Protein AF-G9ZZE3-F1 (afdb_monomer_lite)

pLDDT: mean 85.9, std 17.85, range [47.69, 98.69]

Structure (mmCIF, N/CA/C/O backbone):
data_AF-G9ZZE3-F1
#
_entry.id   AF-G9ZZE3-F1
#
loop_
_atom_site.group_PDB
_atom_site.id
_atom_site.type_symbol
_atom_site.label_atom_id
_atom_site.label_alt_id
_atom_site.label_comp_id
_atom_site.label_asym_id
_atom_site.label_entity_id
_atom_site.label_seq_id
_atom_site.pdbx_PDB_ins_code
_atom_site.Cartn_x
_atom_site.Cartn_y
_atom_site.Cartn_z
_atom_site.occupancy
_atom_site.B_iso_or_equiv
_atom_site.auth_seq_id
_atom_site.auth_comp_id
_atom_site.auth_asym_id
_atom_site.auth_atom_id
_atom_site.pdbx_PDB_model_num
ATOM 1 N N . MET A 1 1 ? 43.208 -7.640 62.227 1.00 47.69 1 MET A N 1
ATOM 2 C CA . MET A 1 1 ? 42.960 -7.481 60.779 1.00 47.69 1 MET A CA 1
ATOM 3 C C . MET A 1 1 ? 42.100 -8.648 60.318 1.00 47.69 1 MET A C 1
ATOM 5 O O . MET A 1 1 ? 42.637 -9.646 59.882 1.00 47.69 1 MET A O 1
ATOM 9 N N . LEU A 1 2 ? 40.790 -8.572 60.552 1.00 51.00 2 LEU A N 1
ATOM 10 C CA . LEU A 1 2 ? 39.774 -9.549 60.142 1.00 51.00 2 LEU A CA 1
ATOM 11 C C . LEU A 1 2 ? 38.431 -8.879 60.438 1.00 51.00 2 LEU A C 1
ATOM 13 O O . LEU A 1 2 ? 38.082 -8.752 61.604 1.00 51.00 2 LEU A O 1
ATOM 17 N N . LEU A 1 3 ? 37.732 -8.398 59.411 1.00 49.09 3 LEU A N 1
ATOM 18 C CA . LEU A 1 3 ? 36.295 -8.121 59.465 1.00 49.09 3 LEU A CA 1
ATOM 19 C C . LEU A 1 3 ? 35.734 -8.211 58.041 1.00 49.09 3 LEU A C 1
ATOM 21 O O . LEU A 1 3 ? 36.027 -7.412 57.157 1.00 49.09 3 LEU A O 1
ATOM 25 N N . SER A 1 4 ? 34.977 -9.284 57.869 1.00 50.91 4 SER A N 1
ATOM 26 C CA . SER A 1 4 ? 34.200 -9.756 56.734 1.00 50.91 4 SER A CA 1
ATOM 27 C C . SER A 1 4 ? 33.339 -8.698 56.049 1.00 50.91 4 SER A C 1
ATOM 29 O O . SER A 1 4 ? 32.619 -7.992 56.747 1.00 50.91 4 SER A O 1
ATOM 31 N N . ARG A 1 5 ? 33.255 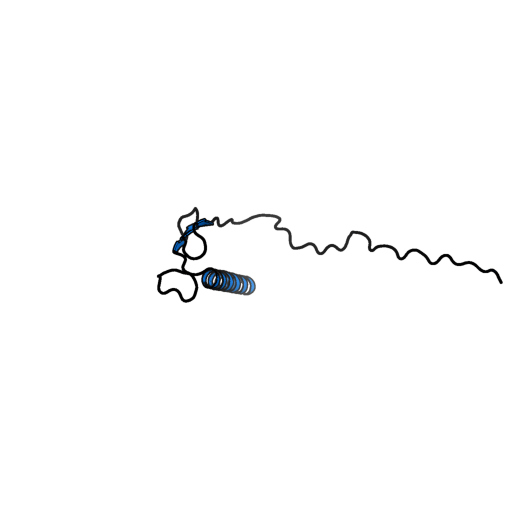-8.737 54.707 1.00 55.59 5 ARG A N 1
ATOM 32 C CA . ARG A 1 5 ? 31.988 -8.618 53.946 1.00 55.59 5 ARG A CA 1
ATOM 33 C C . ARG A 1 5 ? 32.107 -9.368 52.604 1.00 55.59 5 ARG A C 1
ATOM 35 O O . ARG A 1 5 ? 32.952 -8.985 51.799 1.00 55.59 5 ARG A O 1
ATOM 42 N N . PRO A 1 6 ? 31.278 -10.386 52.310 1.00 48.72 6 PRO A N 1
ATOM 43 C CA . PRO A 1 6 ? 31.067 -10.807 50.931 1.00 48.72 6 PRO A CA 1
ATOM 44 C C . PRO A 1 6 ? 30.297 -9.694 50.210 1.00 48.72 6 PRO A C 1
ATOM 46 O O . PRO A 1 6 ? 29.237 -9.260 50.667 1.00 48.72 6 PRO A O 1
ATOM 49 N N . GLN A 1 7 ? 30.852 -9.186 49.110 1.00 52.00 7 GLN A N 1
ATOM 50 C CA . GLN A 1 7 ? 30.145 -8.255 48.240 1.00 52.00 7 GLN A CA 1
ATOM 51 C C . GLN A 1 7 ? 28.982 -9.025 47.606 1.00 52.00 7 GLN A C 1
ATOM 53 O O . GLN A 1 7 ? 29.184 -9.991 46.872 1.00 52.00 7 GLN A O 1
ATOM 58 N N . ALA A 1 8 ? 27.766 -8.646 47.997 1.00 49.16 8 ALA A N 1
ATOM 59 C CA . ALA A 1 8 ? 26.528 -9.217 47.506 1.00 49.16 8 ALA A CA 1
ATOM 60 C C . ALA A 1 8 ? 26.524 -9.208 45.973 1.00 49.16 8 ALA A C 1
ATOM 62 O O . ALA A 1 8 ? 26.789 -8.179 45.350 1.00 49.16 8 ALA A O 1
ATOM 63 N N . ALA A 1 9 ? 26.219 -10.365 45.387 1.00 54.22 9 ALA A N 1
ATOM 64 C CA . ALA A 1 9 ? 25.922 -10.491 43.973 1.00 54.22 9 ALA A CA 1
ATOM 65 C C . ALA A 1 9 ? 24.882 -9.429 43.597 1.00 54.22 9 ALA A C 1
ATOM 67 O O . ALA A 1 9 ? 23.779 -9.420 44.147 1.00 54.22 9 ALA A O 1
ATOM 68 N N . ALA A 1 10 ? 25.250 -8.529 42.685 1.00 57.56 10 ALA A N 1
ATOM 69 C CA . ALA A 1 10 ? 24.314 -7.609 42.065 1.00 57.56 10 ALA A CA 1
ATOM 70 C C . ALA A 1 10 ? 23.167 -8.442 41.483 1.00 57.56 10 ALA A C 1
ATOM 72 O O . ALA A 1 10 ? 23.358 -9.270 40.587 1.00 57.56 10 ALA A O 1
ATOM 73 N N . SER A 1 11 ? 21.986 -8.293 42.074 1.00 59.00 11 SER A N 1
ATOM 74 C CA . SER A 1 11 ? 20.778 -8.992 41.676 1.00 59.00 11 SER A CA 1
ATOM 75 C C . SER A 1 11 ? 20.494 -8.676 40.211 1.00 59.00 11 SER A C 1
ATOM 77 O O . SER A 1 11 ? 20.263 -7.526 39.841 1.00 59.00 11 SER A O 1
ATOM 79 N N . ARG A 1 12 ? 20.524 -9.715 39.364 1.00 62.31 12 ARG A N 1
ATOM 80 C CA . ARG A 1 12 ? 20.029 -9.645 37.982 1.00 62.31 12 ARG A CA 1
ATOM 81 C C . ARG A 1 12 ? 18.659 -8.957 38.002 1.00 62.31 12 ARG A C 1
ATOM 83 O O . ARG A 1 12 ? 17.840 -9.326 38.852 1.00 62.31 12 ARG A O 1
ATOM 90 N N . PRO A 1 13 ? 18.379 -8.008 37.094 1.00 57.09 13 PRO A N 1
ATOM 91 C CA . PRO A 1 13 ? 17.044 -7.441 36.997 1.00 57.09 13 PRO A CA 1
ATOM 92 C C . PRO A 1 13 ? 16.034 -8.582 36.830 1.00 57.09 13 PRO A C 1
ATOM 94 O O . PRO A 1 13 ? 16.231 -9.502 36.029 1.00 57.09 13 PRO A O 1
ATOM 97 N N . ARG A 1 14 ? 14.990 -8.567 37.670 1.00 65.38 14 ARG A N 1
ATOM 98 C CA . ARG A 1 14 ? 13.910 -9.553 37.621 1.00 65.38 14 ARG A CA 1
ATOM 99 C C . ARG A 1 14 ? 13.265 -9.468 36.241 1.00 65.38 14 ARG A C 1
ATOM 101 O O . ARG A 1 14 ? 12.845 -8.397 35.819 1.00 65.38 14 ARG A O 1
ATOM 108 N N . ARG A 1 15 ? 13.209 -10.610 35.558 1.00 59.94 15 ARG A N 1
ATOM 109 C CA . ARG A 1 15 ? 12.439 -10.838 34.332 1.00 59.94 15 ARG A CA 1
ATOM 110 C C . ARG A 1 15 ? 11.012 -10.321 34.580 1.00 59.94 15 ARG A C 1
ATOM 112 O O . ARG A 1 15 ? 10.309 -10.909 35.396 1.00 59.94 15 ARG A O 1
ATOM 119 N N . GLY A 1 16 ? 10.645 -9.185 33.989 1.00 51.38 16 GLY A N 1
ATOM 120 C CA . GLY A 1 16 ? 9.385 -8.505 34.319 1.00 51.38 16 GLY A CA 1
ATOM 121 C C . GLY A 1 16 ? 9.192 -7.096 33.751 1.00 51.38 16 GLY A C 1
ATOM 122 O O . GLY A 1 16 ? 8.069 -6.620 33.758 1.00 51.38 16 GLY A O 1
ATOM 123 N N . GLU A 1 17 ? 10.230 -6.456 33.213 1.00 59.38 17 GLU A N 1
ATOM 124 C CA . GLU A 1 17 ? 10.127 -5.205 32.439 1.00 59.38 17 GLU A CA 1
ATOM 125 C C . GLU A 1 17 ? 10.676 -5.455 31.024 1.00 59.38 17 GLU A C 1
ATOM 127 O O . GLU A 1 17 ? 11.641 -4.849 30.565 1.00 59.38 17 GLU A O 1
ATOM 132 N N . GLU A 1 18 ? 10.110 -6.450 30.345 1.00 54.19 18 GLU A N 1
ATOM 133 C CA . GLU A 1 18 ? 10.215 -6.554 28.894 1.00 54.19 18 GLU A CA 1
ATOM 134 C C . GLU A 1 18 ? 9.107 -5.654 28.356 1.00 54.19 18 GLU A C 1
ATOM 136 O O . GLU A 1 18 ? 7.933 -5.906 28.629 1.00 54.19 18 GLU A O 1
ATOM 141 N N . HIS A 1 19 ? 9.476 -4.552 27.695 1.00 61.03 19 HIS A N 1
ATOM 142 C CA . HIS A 1 19 ? 8.523 -3.675 27.020 1.00 61.03 19 HIS A CA 1
ATOM 143 C C . HIS A 1 19 ? 7.550 -4.557 26.237 1.00 61.03 19 HIS A C 1
ATOM 145 O O . HIS A 1 19 ? 7.953 -5.225 25.285 1.00 61.03 19 HIS A O 1
ATOM 151 N N . SER A 1 20 ? 6.285 -4.578 26.665 1.00 61.88 20 SER A N 1
ATOM 152 C CA . SER A 1 20 ? 5.196 -5.194 25.918 1.00 61.88 20 SER A CA 1
ATOM 153 C C . SER A 1 20 ? 5.095 -4.444 24.597 1.00 61.88 20 SER A C 1
ATOM 155 O O . SER A 1 20 ? 4.422 -3.420 24.487 1.00 61.88 20 SER A O 1
ATOM 157 N N . MET A 1 21 ? 5.853 -4.897 23.600 1.00 59.66 21 MET A N 1
ATOM 158 C CA . MET A 1 21 ? 5.678 -4.455 22.232 1.00 59.66 21 MET A CA 1
ATOM 159 C C . MET A 1 21 ? 4.257 -4.851 21.857 1.00 59.66 21 MET A C 1
ATOM 161 O O . MET A 1 21 ? 3.901 -6.028 21.888 1.00 59.66 21 MET A O 1
ATOM 165 N N . THR A 1 22 ? 3.443 -3.830 21.612 1.00 78.25 22 THR A N 1
ATOM 166 C CA . THR A 1 22 ? 1.988 -3.855 21.477 1.00 78.25 22 THR A CA 1
ATOM 167 C C . THR A 1 22 ? 1.509 -5.084 20.705 1.00 78.25 22 THR A C 1
ATOM 169 O O . THR A 1 22 ? 1.572 -5.134 19.477 1.00 78.25 22 THR A O 1
ATOM 172 N N . ARG A 1 23 ? 1.042 -6.107 21.428 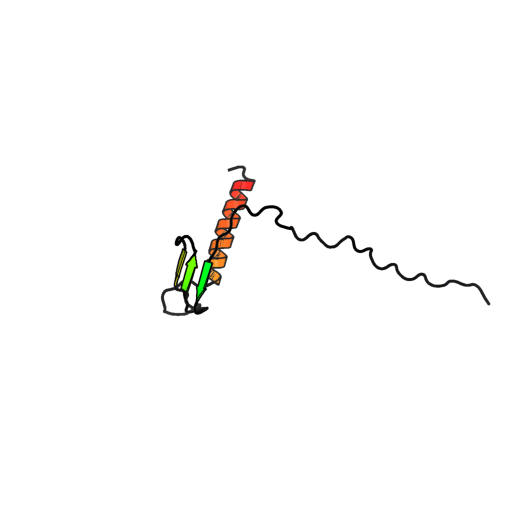1.00 88.56 23 ARG A N 1
ATOM 173 C CA . ARG A 1 23 ? 0.491 -7.316 20.816 1.00 88.56 23 ARG A CA 1
ATOM 174 C C . ARG A 1 23 ? -0.887 -6.992 20.247 1.00 88.56 23 ARG A C 1
ATOM 176 O O . ARG A 1 23 ? -1.741 -6.469 20.953 1.00 88.56 23 ARG A O 1
ATOM 183 N N . ILE A 1 24 ? -1.124 -7.341 18.984 1.00 92.38 24 ILE A N 1
ATOM 184 C CA . ILE A 1 24 ? -2.467 -7.278 18.397 1.00 92.38 24 ILE A CA 1
ATOM 185 C C . ILE A 1 24 ? -3.317 -8.378 19.049 1.00 92.38 24 ILE A C 1
ATOM 187 O O . ILE A 1 24 ? -3.107 -9.560 18.785 1.00 92.38 24 ILE A O 1
ATOM 191 N N . GLU A 1 25 ? -4.259 -7.997 19.913 1.00 94.88 25 GLU A N 1
ATOM 192 C CA . GLU A 1 25 ? -5.166 -8.940 20.589 1.00 94.88 25 GLU A CA 1
ATOM 193 C C . GLU A 1 25 ? -6.248 -9.481 19.647 1.00 94.88 25 GLU A C 1
ATOM 195 O O . GLU A 1 25 ? -6.599 -10.659 19.700 1.00 94.88 25 GLU A O 1
ATOM 200 N N . LYS A 1 26 ? -6.755 -8.624 18.752 1.00 94.75 26 LYS A N 1
ATOM 201 C CA . LYS A 1 26 ? -7.784 -8.965 17.767 1.00 94.75 26 LYS A CA 1
ATOM 202 C C . LYS A 1 26 ? -7.447 -8.366 16.407 1.00 94.75 26 LYS A C 1
ATOM 204 O O . LYS A 1 26 ? -7.330 -7.153 16.260 1.00 94.75 26 LYS A O 1
ATOM 209 N N . VAL A 1 27 ? -7.352 -9.222 15.395 1.00 96.19 27 VAL A N 1
ATOM 210 C CA . VAL A 1 27 ? -7.201 -8.799 13.999 1.00 96.19 27 VAL A CA 1
ATOM 211 C C . VAL A 1 27 ? -8.572 -8.384 13.462 1.00 96.19 27 VAL A C 1
ATOM 213 O O . VAL A 1 27 ? -9.491 -9.198 13.421 1.00 96.19 27 VAL A O 1
ATOM 216 N N . LEU A 1 28 ? -8.721 -7.113 13.077 1.00 96.81 28 LEU A N 1
ATOM 217 C CA . LEU A 1 28 ? -9.975 -6.574 12.524 1.00 96.81 28 LEU A CA 1
ATOM 218 C C . LEU A 1 28 ? -10.043 -6.669 10.997 1.00 96.81 28 LEU A C 1
ATOM 220 O O . LEU A 1 28 ? -11.121 -6.824 10.433 1.00 96.81 28 LEU A O 1
ATOM 224 N N . TYR A 1 29 ? -8.894 -6.569 10.332 1.00 97.00 29 TYR A N 1
ATOM 225 C CA . TYR A 1 29 ? -8.775 -6.619 8.881 1.00 97.00 29 TYR A CA 1
ATOM 226 C C . TYR A 1 29 ? -7.417 -7.206 8.485 1.00 97.00 29 TYR A C 1
ATOM 228 O O . TYR A 1 29 ? -6.422 -7.020 9.188 1.00 97.00 29 TYR A O 1
ATOM 236 N N . THR A 1 30 ? -7.368 -7.915 7.358 1.00 97.12 30 THR A N 1
ATOM 237 C CA . THR A 1 30 ? -6.136 -8.460 6.775 1.00 97.12 30 THR A CA 1
ATOM 238 C C . THR A 1 30 ? -6.138 -8.189 5.279 1.00 97.12 30 THR A C 1
ATOM 240 O O . THR A 1 30 ? -6.917 -8.795 4.551 1.00 97.12 30 THR A O 1
ATOM 243 N N . GLY A 1 31 ? -5.255 -7.303 4.819 1.00 97.25 31 GLY A N 1
ATOM 244 C CA . GLY A 1 31 ? -4.944 -7.189 3.395 1.00 97.25 31 GLY A CA 1
ATOM 245 C C . GLY A 1 31 ? -3.920 -8.253 3.009 1.00 97.25 31 GLY A C 1
ATOM 246 O O . GLY A 1 31 ? -2.894 -8.368 3.682 1.00 97.25 31 GLY A O 1
ATOM 247 N N . ARG A 1 32 ? -4.178 -9.031 1.951 1.00 98.44 32 ARG A N 1
ATOM 248 C CA . ARG A 1 32 ? -3.208 -9.998 1.414 1.00 98.44 32 ARG A CA 1
ATOM 249 C C . ARG A 1 32 ? -2.791 -9.569 0.021 1.00 98.44 32 ARG A C 1
ATOM 251 O O . ARG A 1 32 ? -3.633 -9.281 -0.822 1.00 98.44 32 ARG A O 1
ATOM 258 N N . VAL A 1 33 ? -1.487 -9.540 -0.210 1.00 98.06 33 VAL A N 1
ATOM 259 C CA . VAL A 1 33 ? -0.897 -9.151 -1.489 1.00 98.06 33 VAL A CA 1
ATOM 260 C C . VAL A 1 33 ? 0.166 -10.174 -1.855 1.00 98.06 33 VAL A C 1
ATOM 262 O O . VAL A 1 33 ? 0.980 -10.555 -1.015 1.00 98.06 33 VAL A O 1
ATOM 265 N N . HIS A 1 34 ? 0.145 -10.625 -3.104 1.00 98.12 34 HIS A N 1
ATOM 266 C CA . HIS A 1 34 ? 1.148 -11.507 -3.674 1.00 98.12 34 HIS A CA 1
ATOM 267 C C . HIS A 1 34 ? 2.006 -10.729 -4.671 1.00 98.12 34 HIS A C 1
ATOM 269 O O . HIS A 1 34 ? 1.479 -10.071 -5.568 1.00 98.12 34 HIS A O 1
ATOM 275 N N . THR A 1 35 ? 3.325 -10.827 -4.523 1.00 97.88 35 THR A N 1
ATOM 276 C CA . THR A 1 35 ? 4.294 -10.146 -5.385 1.00 97.88 35 THR A CA 1
ATOM 277 C C . THR A 1 35 ? 5.213 -11.172 -6.031 1.00 97.88 35 THR A C 1
ATOM 279 O O . THR A 1 35 ? 5.795 -12.010 -5.345 1.00 97.88 35 THR A O 1
ATOM 282 N N . THR A 1 36 ? 5.378 -11.084 -7.346 1.00 97.44 36 THR A N 1
ATOM 283 C CA . THR A 1 36 ? 6.290 -11.924 -8.139 1.00 97.44 36 THR A CA 1
ATOM 284 C C . THR A 1 36 ? 7.338 -11.060 -8.819 1.00 97.44 36 THR A C 1
ATOM 286 O O . THR A 1 36 ? 7.061 -9.903 -9.096 1.00 97.44 36 THR A O 1
ATOM 289 N N . GLY A 1 37 ? 8.515 -11.602 -9.138 1.00 94.75 37 GLY A N 1
ATOM 290 C CA . GLY A 1 37 ? 9.514 -10.924 -9.985 1.00 94.75 37 GLY A CA 1
ATOM 291 C C . GLY A 1 37 ? 10.335 -9.805 -9.320 1.00 94.75 37 GLY A C 1
ATOM 292 O O . GLY A 1 37 ? 11.338 -9.379 -9.880 1.00 94.75 37 GLY A O 1
ATOM 293 N N . GLY A 1 38 ? 9.987 -9.358 -8.110 1.00 92.12 38 GLY A N 1
ATOM 294 C CA . GLY A 1 38 ? 10.779 -8.364 -7.374 1.00 92.12 38 GLY A CA 1
ATOM 295 C C . GLY A 1 38 ? 10.590 -6.936 -7.900 1.00 92.12 38 GLY A C 1
ATOM 296 O O . GLY A 1 38 ? 9.456 -6.482 -8.028 1.00 92.12 38 GLY A O 1
ATOM 297 N N . ARG A 1 39 ? 11.689 -6.203 -8.150 1.00 92.44 39 ARG A N 1
ATOM 298 C CA . ARG A 1 39 ? 11.642 -4.770 -8.522 1.00 92.44 39 ARG A CA 1
ATOM 299 C C . ARG A 1 39 ? 11.098 -4.493 -9.930 1.00 92.44 39 ARG A C 1
ATOM 301 O O . ARG A 1 39 ? 10.615 -3.390 -10.144 1.00 92.44 39 ARG A O 1
ATOM 308 N N . ASP A 1 40 ? 11.125 -5.477 -10.823 1.00 92.81 40 ASP A N 1
ATOM 309 C CA . ASP A 1 40 ? 10.597 -5.416 -12.201 1.00 92.81 40 ASP A CA 1
ATOM 310 C C . ASP A 1 40 ? 9.401 -6.367 -12.386 1.00 92.81 40 ASP A C 1
ATOM 312 O O . ASP A 1 40 ? 9.171 -6.942 -13.448 1.00 92.81 40 ASP A O 1
ATOM 316 N N . GLY A 1 41 ? 8.711 -6.645 -11.283 1.00 96.19 41 GLY A N 1
ATOM 317 C CA . GLY A 1 41 ? 7.675 -7.655 -11.205 1.00 96.19 41 GLY A CA 1
ATOM 318 C C . GLY A 1 41 ? 6.262 -7.092 -11.216 1.00 96.19 41 GLY A C 1
ATOM 319 O O . GLY A 1 41 ? 5.991 -6.020 -11.741 1.00 96.19 41 GLY A O 1
ATOM 320 N N . ALA A 1 42 ? 5.358 -7.812 -10.564 1.00 97.69 42 ALA A N 1
ATOM 321 C CA . ALA A 1 42 ? 3.979 -7.386 -10.376 1.00 97.69 42 ALA A CA 1
ATOM 322 C C . ALA A 1 42 ? 3.528 -7.695 -8.953 1.00 97.69 42 ALA A C 1
ATOM 324 O O . ALA A 1 42 ? 4.008 -8.645 -8.326 1.00 97.69 42 ALA A O 1
ATOM 325 N N . THR A 1 43 ? 2.590 -6.901 -8.452 1.00 98.00 43 THR A N 1
ATOM 326 C CA . THR A 1 43 ? 1.991 -7.080 -7.134 1.00 98.00 43 THR A CA 1
ATOM 327 C C . THR A 1 43 ? 0.472 -7.011 -7.236 1.00 98.00 43 THR A C 1
ATOM 329 O O . THR A 1 43 ? -0.074 -6.120 -7.889 1.00 98.00 43 THR A O 1
ATOM 332 N N . ARG A 1 44 ? -0.220 -7.981 -6.632 1.00 98.44 44 ARG A N 1
ATOM 333 C CA . ARG A 1 44 ? -1.677 -8.118 -6.721 1.00 98.44 44 ARG A CA 1
ATOM 334 C C . ARG A 1 44 ? -2.290 -8.474 -5.370 1.00 98.44 44 ARG A C 1
ATOM 336 O O . ARG A 1 44 ? -1.806 -9.392 -4.709 1.00 98.44 44 ARG A O 1
ATOM 343 N N . SER A 1 45 ? -3.362 -7.790 -4.973 1.00 98.50 45 SER A N 1
ATOM 344 C CA . SER A 1 45 ? -4.176 -8.187 -3.823 1.00 98.50 45 SER A CA 1
ATOM 345 C C . SER A 1 45 ? -5.107 -9.346 -4.166 1.00 98.50 45 SER A C 1
ATOM 347 O O . SER A 1 45 ? -5.570 -9.490 -5.297 1.00 98.50 45 SER A O 1
ATOM 349 N N . ASP A 1 46 ? -5.402 -10.181 -3.178 1.00 98.25 46 ASP A N 1
ATOM 350 C CA . ASP A 1 46 ? -6.332 -11.304 -3.331 1.00 98.25 46 ASP A CA 1
ATOM 351 C C . ASP A 1 46 ? -7.767 -10.870 -3.669 1.00 98.25 46 ASP A C 1
ATOM 353 O O . ASP A 1 46 ? -8.485 -11.594 -4.356 1.00 98.25 46 ASP A O 1
ATOM 357 N N . ASP A 1 47 ? -8.163 -9.674 -3.233 1.00 97.56 47 ASP A N 1
ATOM 358 C CA . ASP A 1 47 ? -9.437 -9.036 -3.570 1.00 97.56 47 ASP A CA 1
ATOM 359 C C . ASP A 1 47 ? -9.424 -8.277 -4.913 1.00 97.56 47 ASP A C 1
ATOM 361 O O . ASP A 1 47 ? -10.436 -7.696 -5.305 1.00 97.56 47 ASP A O 1
ATOM 365 N N . GLY A 1 48 ? -8.290 -8.263 -5.623 1.00 97.38 48 GLY A N 1
ATOM 366 C CA . GLY A 1 48 ? -8.131 -7.651 -6.944 1.00 97.38 48 GLY A CA 1
ATOM 367 C C . GLY A 1 48 ? -8.186 -6.121 -6.979 1.00 97.38 48 GLY A C 1
ATOM 368 O O . GLY A 1 48 ? -8.125 -5.545 -8.063 1.00 97.38 48 GLY A O 1
ATOM 369 N N . ARG A 1 49 ? -8.291 -5.442 -5.829 1.00 97.38 49 ARG A N 1
ATOM 370 C CA . ARG A 1 49 ? -8.302 -3.970 -5.757 1.00 97.38 49 ARG A CA 1
ATOM 371 C C . ARG A 1 49 ? -6.939 -3.336 -6.013 1.00 97.38 49 ARG A C 1
ATOM 373 O O . ARG A 1 49 ? -6.872 -2.160 -6.362 1.00 97.38 49 ARG A O 1
ATOM 380 N N . LEU A 1 50 ? -5.869 -4.096 -5.814 1.00 98.00 50 LEU A N 1
ATOM 381 C CA . LEU A 1 50 ? -4.507 -3.715 -6.143 1.00 98.00 50 LEU A CA 1
ATOM 382 C C . LEU A 1 50 ? -3.980 -4.704 -7.180 1.00 98.00 50 LEU A C 1
ATOM 384 O O . LEU A 1 50 ? -3.972 -5.905 -6.938 1.00 98.00 50 LEU A O 1
ATOM 388 N N . ASP A 1 51 ? -3.568 -4.198 -8.336 1.00 97.62 51 ASP A N 1
ATOM 389 C CA . ASP A 1 51 ? -3.006 -4.979 -9.438 1.00 97.62 51 ASP A CA 1
ATOM 390 C C . ASP A 1 51 ? -2.060 -4.069 -10.221 1.00 97.62 51 ASP A C 1
ATOM 392 O O . ASP A 1 51 ? -2.484 -3.276 -11.061 1.00 97.62 51 ASP A O 1
ATOM 396 N N . LEU A 1 52 ? -0.788 -4.078 -9.831 1.00 97.56 52 LEU A N 1
ATOM 397 C CA . LEU A 1 52 ? 0.187 -3.070 -10.234 1.00 97.56 52 LEU A CA 1
ATOM 398 C C . LEU A 1 52 ? 1.446 -3.728 -10.790 1.00 97.56 52 LEU A C 1
ATOM 400 O O . LEU A 1 52 ? 1.965 -4.689 -10.216 1.00 97.56 52 LEU A O 1
ATOM 404 N N . GLN A 1 53 ? 1.971 -3.148 -11.868 1.00 97.94 53 GLN A N 1
ATOM 405 C CA . GLN A 1 53 ? 3.321 -3.437 -12.343 1.00 97.94 53 GLN A CA 1
ATOM 406 C C . GLN A 1 53 ? 4.343 -2.678 -11.499 1.00 97.94 53 GLN A C 1
ATOM 408 O O . GLN A 1 53 ? 4.131 -1.513 -11.142 1.00 97.94 53 GLN A O 1
ATOM 413 N N . LEU A 1 54 ? 5.446 -3.349 -11.185 1.00 97.75 54 LEU A N 1
ATOM 414 C CA . LEU A 1 54 ? 6.567 -2.791 -10.450 1.00 97.75 54 LEU A CA 1
ATOM 415 C C . LEU A 1 54 ? 7.698 -2.432 -11.409 1.00 97.75 54 LEU A C 1
ATOM 417 O O . LEU A 1 54 ? 7.974 -3.148 -12.368 1.00 97.75 54 LEU A O 1
ATOM 421 N N . SER A 1 55 ? 8.355 -1.307 -11.151 1.00 97.31 55 SER A N 1
ATOM 422 C CA . SER A 1 55 ? 9.565 -0.918 -11.875 1.00 97.31 55 SER A CA 1
ATOM 423 C C . SER A 1 55 ? 10.586 -0.273 -10.932 1.00 97.31 55 SER A C 1
ATOM 425 O O . SER A 1 55 ? 10.197 0.427 -9.991 1.00 97.31 55 SER A O 1
ATOM 427 N N . PRO A 1 56 ? 11.900 -0.465 -11.149 1.00 94.62 56 PRO A N 1
ATOM 428 C CA . PRO A 1 56 ? 12.934 0.123 -10.323 1.00 94.62 56 PRO A CA 1
ATOM 429 C C . PRO A 1 56 ? 12.929 1.651 -10.436 1.00 94.62 56 PRO A C 1
ATOM 431 O O . PRO A 1 56 ? 12.629 2.201 -11.501 1.00 94.62 56 PRO A O 1
ATOM 434 N N . PRO A 1 57 ? 13.323 2.366 -9.372 1.00 92.50 57 PRO A N 1
ATOM 435 C CA . PRO A 1 57 ? 13.527 3.807 -9.443 1.00 92.50 57 PRO A CA 1
ATOM 436 C C . PRO A 1 57 ? 14.504 4.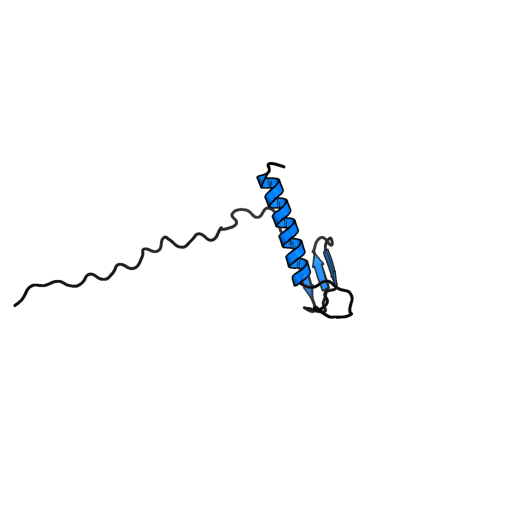187 -10.567 1.00 92.50 57 PRO A C 1
ATOM 438 O O . PRO A 1 57 ? 15.553 3.565 -10.717 1.00 92.50 57 PRO A O 1
ATOM 441 N N . GLY A 1 58 ? 14.163 5.212 -11.354 1.00 90.06 58 GLY A N 1
ATOM 442 C CA . GLY A 1 58 ? 14.974 5.665 -12.494 1.00 90.06 58 GLY A CA 1
ATOM 443 C C . GLY A 1 58 ? 14.816 4.835 -13.775 1.00 90.06 58 GLY A C 1
ATOM 444 O O . GLY A 1 58 ? 15.418 5.179 -14.790 1.00 90.06 58 GLY A O 1
ATOM 445 N N . SER A 1 59 ? 13.998 3.778 -13.754 1.00 90.88 59 SER A N 1
ATOM 446 C CA . SER A 1 59 ? 13.592 3.056 -14.960 1.00 90.88 59 SER A CA 1
ATOM 447 C C . SER A 1 59 ? 12.724 3.933 -15.871 1.00 90.88 59 SER A C 1
ATOM 449 O O . SER A 1 59 ? 11.925 4.739 -15.397 1.00 90.88 59 SER A O 1
ATOM 451 N N . ALA A 1 60 ? 12.853 3.741 -17.187 1.00 91.50 60 ALA A N 1
ATOM 452 C CA . ALA A 1 60 ? 11.922 4.293 -18.174 1.00 91.50 60 ALA A CA 1
ATOM 453 C C . ALA A 1 60 ? 10.652 3.432 -18.337 1.00 91.50 60 ALA A C 1
ATOM 455 O O . ALA A 1 60 ? 9.730 3.830 -19.047 1.00 91.50 60 ALA A O 1
ATOM 456 N N . GLN A 1 61 ? 10.613 2.245 -17.719 1.00 90.69 61 GLN A N 1
ATOM 457 C CA . GLN A 1 61 ? 9.455 1.359 -17.766 1.00 90.69 61 GLN A CA 1
ATOM 458 C C . GLN A 1 61 ? 8.316 1.902 -16.893 1.00 90.69 61 GLN A C 1
ATOM 460 O O . GLN A 1 61 ? 8.570 2.419 -15.800 1.00 90.69 61 GLN A O 1
ATOM 465 N N . PRO A 1 62 ? 7.058 1.790 -17.351 1.00 92.31 62 PRO A N 1
ATOM 466 C CA . PRO A 1 62 ? 5.908 2.166 -16.547 1.00 92.31 62 PRO A CA 1
ATOM 467 C C . PRO A 1 62 ? 5.738 1.189 -15.380 1.00 92.31 62 PRO A C 1
ATOM 469 O O . PRO A 1 62 ? 5.677 -0.023 -15.568 1.00 92.31 62 PRO A O 1
ATOM 472 N N . GLY A 1 63 ? 5.592 1.722 -14.174 1.00 94.69 63 GLY A N 1
ATOM 473 C CA . GLY A 1 63 ? 5.382 0.927 -12.973 1.00 94.69 63 GLY A CA 1
ATOM 474 C C . GLY A 1 63 ? 5.569 1.770 -11.724 1.00 94.69 63 GLY A C 1
ATOM 475 O O . GLY A 1 63 ? 6.194 2.832 -11.760 1.00 94.69 63 GLY A O 1
ATOM 476 N N . VAL A 1 64 ? 5.006 1.305 -10.615 1.00 96.50 64 VAL A N 1
ATOM 477 C CA . VAL A 1 64 ? 5.260 1.905 -9.300 1.00 96.50 64 VAL A CA 1
ATOM 478 C C . VAL A 1 64 ? 6.443 1.208 -8.636 1.00 96.50 64 VAL A C 1
ATOM 480 O O 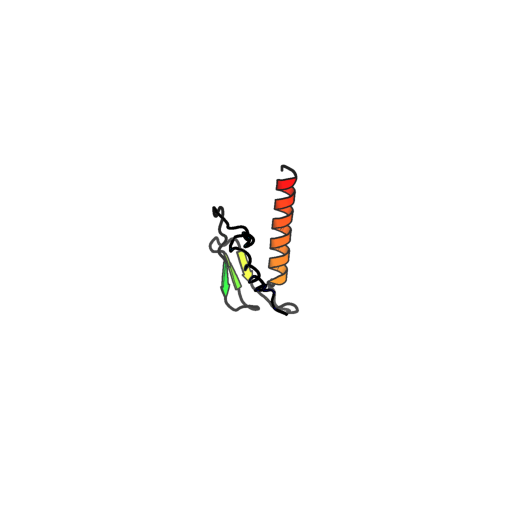. VAL A 1 64 ? 6.809 0.095 -9.003 1.00 96.50 64 VAL A O 1
ATOM 483 N N . ASN A 1 65 ? 7.041 1.834 -7.631 1.00 96.81 65 ASN A N 1
ATOM 484 C CA . ASN A 1 65 ? 8.089 1.202 -6.829 1.00 96.81 65 ASN A CA 1
ATOM 485 C C . ASN A 1 65 ? 7.665 1.046 -5.358 1.00 96.81 65 ASN A C 1
ATOM 487 O O . ASN A 1 65 ? 6.716 1.700 -4.907 1.00 96.81 65 ASN A O 1
ATOM 491 N N . PRO A 1 66 ? 8.341 0.172 -4.588 1.00 95.38 66 PRO A N 1
ATOM 492 C CA . PRO A 1 66 ? 8.026 -0.030 -3.176 1.00 95.38 66 PRO A CA 1
ATOM 493 C C . PRO A 1 66 ? 8.079 1.256 -2.347 1.00 95.38 66 PRO A C 1
ATOM 495 O O . PRO A 1 66 ? 7.281 1.427 -1.429 1.00 95.38 66 PRO A O 1
ATOM 498 N N . GLU A 1 67 ? 8.985 2.176 -2.678 1.00 96.50 67 GLU A N 1
ATOM 499 C CA . GLU A 1 67 ? 9.156 3.431 -1.953 1.00 96.50 67 GLU A CA 1
ATOM 500 C C . GLU A 1 67 ? 7.925 4.353 -2.117 1.00 96.50 67 GLU A C 1
ATOM 502 O O . GLU A 1 67 ? 7.437 4.919 -1.136 1.00 96.50 67 GLU A O 1
ATOM 507 N N . GLN A 1 68 ? 7.347 4.429 -3.321 1.00 96.94 68 GLN A N 1
ATOM 508 C CA . GLN A 1 68 ? 6.081 5.123 -3.591 1.00 96.94 68 GLN A CA 1
ATOM 509 C C . GLN A 1 68 ? 4.892 4.465 -2.882 1.00 96.94 68 GLN A C 1
ATOM 511 O O . GLN A 1 68 ? 4.068 5.164 -2.292 1.00 96.94 68 GLN A O 1
ATOM 516 N N . LEU A 1 69 ? 4.801 3.130 -2.916 1.00 96.81 69 LEU A N 1
ATOM 517 C CA . LEU A 1 69 ? 3.724 2.384 -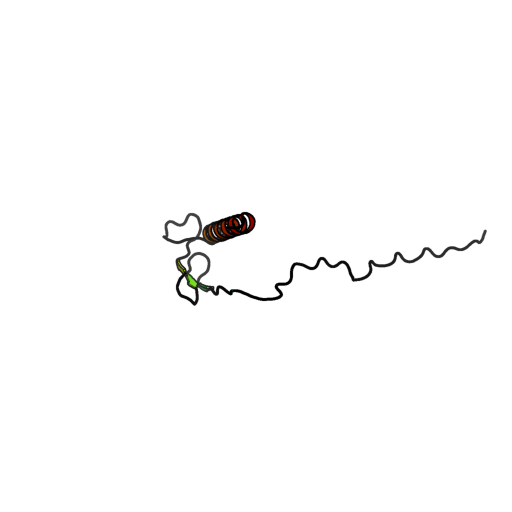2.253 1.00 96.81 69 LEU A CA 1
ATOM 518 C C . LEU A 1 69 ? 3.755 2.581 -0.734 1.00 96.81 69 LEU A C 1
ATOM 520 O O . LEU A 1 69 ? 2.708 2.782 -0.116 1.00 96.81 69 LEU A O 1
ATOM 524 N N . PHE A 1 70 ? 4.948 2.579 -0.136 1.00 97.81 70 PHE A N 1
ATOM 525 C CA . PHE A 1 70 ? 5.123 2.855 1.285 1.00 97.81 70 PHE A CA 1
ATOM 526 C C . PHE A 1 70 ? 4.707 4.284 1.636 1.00 97.81 70 PHE A C 1
ATOM 528 O O . PHE A 1 70 ? 3.931 4.477 2.572 1.00 97.81 70 PHE A O 1
ATOM 535 N N . ALA A 1 71 ? 5.164 5.275 0.863 1.00 98.56 71 ALA A N 1
ATOM 536 C CA . ALA A 1 71 ? 4.786 6.669 1.071 1.00 98.56 71 ALA A CA 1
ATOM 537 C C . ALA A 1 71 ? 3.260 6.852 0.998 1.00 98.56 71 ALA A C 1
ATOM 539 O O . ALA A 1 71 ? 2.662 7.418 1.911 1.00 98.56 71 ALA A O 1
ATOM 540 N N . ALA A 1 72 ? 2.614 6.297 -0.031 1.00 98.31 72 ALA A N 1
ATOM 541 C CA . ALA A 1 72 ? 1.165 6.364 -0.189 1.00 98.31 72 ALA A CA 1
ATOM 542 C C . ALA A 1 72 ? 0.418 5.681 0.972 1.00 98.31 72 ALA A C 1
ATOM 544 O O . ALA A 1 72 ? -0.498 6.270 1.550 1.00 98.31 72 ALA A O 1
ATOM 545 N N . GLY A 1 73 ? 0.828 4.462 1.343 1.00 97.94 73 GLY A N 1
ATOM 546 C CA . GLY A 1 73 ? 0.211 3.700 2.430 1.00 97.94 73 GLY A CA 1
ATOM 547 C C . GLY A 1 73 ? 0.345 4.393 3.786 1.00 97.94 73 GLY A C 1
ATOM 548 O O . GLY A 1 73 ? -0.639 4.514 4.520 1.00 97.94 73 GLY A O 1
ATOM 549 N N . TRP A 1 74 ? 1.535 4.911 4.099 1.00 98.56 74 TRP A N 1
ATOM 550 C CA . TRP A 1 74 ? 1.778 5.643 5.339 1.00 98.56 74 TRP A CA 1
ATOM 551 C C . TRP A 1 74 ? 0.960 6.929 5.400 1.00 98.56 74 TRP A C 1
ATOM 553 O O . TRP A 1 74 ? 0.263 7.168 6.385 1.00 98.56 74 TRP A O 1
ATOM 563 N N . SER A 1 75 ? 1.008 7.753 4.350 1.00 98.69 75 SER A N 1
ATOM 564 C CA . SER A 1 75 ? 0.267 9.014 4.307 1.00 98.69 75 SER A CA 1
ATOM 565 C C . SER A 1 75 ? -1.238 8.793 4.455 1.00 98.69 75 SER A C 1
ATOM 567 O O . SER A 1 75 ? -1.872 9.473 5.262 1.00 98.69 75 SER A O 1
ATOM 569 N N . ALA A 1 76 ? -1.811 7.816 3.742 1.00 98.31 76 ALA A N 1
ATOM 570 C CA . ALA A 1 76 ? -3.230 7.486 3.854 1.00 98.31 76 ALA A CA 1
ATOM 571 C C . ALA A 1 76 ? -3.604 7.022 5.273 1.00 98.31 76 ALA A C 1
ATOM 573 O O . ALA A 1 76 ? -4.591 7.498 5.839 1.00 98.31 76 ALA A O 1
ATOM 574 N N . CYS A 1 77 ? -2.790 6.146 5.872 1.00 98.06 77 CYS A N 1
ATOM 575 C CA . CYS A 1 77 ? -2.987 5.671 7.241 1.00 98.06 77 CYS A CA 1
ATOM 576 C C . CYS A 1 77 ? -2.933 6.824 8.255 1.00 98.06 77 CYS A C 1
ATOM 578 O O . CYS A 1 77 ? -3.822 6.964 9.094 1.00 98.06 77 CYS A O 1
ATOM 580 N N . PHE A 1 78 ? -1.936 7.703 8.136 1.00 98.44 78 PHE A N 1
ATOM 581 C CA . PHE A 1 78 ? -1.757 8.830 9.046 1.00 98.44 78 PHE A CA 1
ATOM 582 C C . PHE A 1 78 ? -2.905 9.843 8.950 1.00 98.44 78 PHE A C 1
ATOM 584 O O . PHE A 1 78 ? -3.406 10.311 9.971 1.00 98.44 78 PHE A O 1
ATOM 591 N N . ILE A 1 79 ? -3.392 10.132 7.738 1.00 98.25 79 ILE A N 1
ATOM 592 C CA . ILE A 1 79 ? -4.596 10.953 7.543 1.00 98.25 79 ILE A CA 1
ATOM 593 C C . ILE A 1 79 ? -5.810 10.313 8.228 1.00 98.25 79 ILE A C 1
ATOM 595 O O . ILE A 1 79 ? -6.569 11.011 8.900 1.00 98.25 79 ILE A O 1
ATOM 599 N N . GLY A 1 80 ? -5.986 8.995 8.096 1.00 97.44 80 GLY A N 1
ATOM 600 C CA . GLY A 1 80 ? -7.041 8.256 8.793 1.00 97.44 80 GLY A CA 1
ATOM 601 C C . GLY A 1 80 ? -6.936 8.372 10.316 1.00 97.44 80 GLY A C 1
ATOM 602 O O . GLY A 1 80 ? -7.929 8.669 10.978 1.00 97.44 80 GLY A O 1
ATOM 603 N N . ALA A 1 81 ? -5.729 8.227 10.867 1.00 97.69 81 ALA A N 1
ATOM 604 C CA . ALA A 1 81 ? -5.476 8.386 12.298 1.00 97.69 81 ALA A CA 1
ATOM 605 C C . ALA A 1 81 ? -5.799 9.807 12.795 1.00 97.69 81 ALA A C 1
ATOM 607 O O . ALA A 1 81 ? -6.406 9.964 13.853 1.00 97.69 81 ALA A O 1
ATOM 608 N N . MET A 1 82 ? -5.461 10.843 12.020 1.00 98.31 82 MET A N 1
ATOM 609 C CA . MET A 1 82 ? -5.815 12.227 12.357 1.00 98.31 82 MET A CA 1
ATOM 610 C C . MET A 1 82 ? -7.329 12.463 12.358 1.00 98.31 82 MET A C 1
ATOM 612 O O . MET A 1 82 ? -7.827 13.174 13.226 1.00 98.31 82 MET A O 1
ATOM 616 N N . ARG A 1 83 ? -8.070 11.871 11.411 1.00 97.75 83 ARG A N 1
ATOM 617 C CA . ARG A 1 83 ? -9.542 11.955 11.387 1.00 97.75 83 ARG A CA 1
ATOM 618 C C . ARG A 1 83 ? -10.146 11.329 12.643 1.00 97.75 83 ARG A C 1
ATOM 620 O O . ARG A 1 83 ? -10.878 12.013 13.357 1.00 97.75 83 ARG A O 1
ATOM 627 N N . LEU A 1 84 ? -9.696 10.118 12.983 1.00 96.94 84 LEU A N 1
ATOM 628 C CA . LEU A 1 84 ? -10.102 9.427 14.205 1.00 96.94 84 LEU A CA 1
ATOM 629 C C . LEU A 1 84 ? -9.822 10.271 15.457 1.00 96.94 84 LEU A C 1
ATOM 631 O O . LEU A 1 84 ? -10.701 10.431 16.300 1.00 96.94 84 LEU A O 1
ATOM 635 N N . ALA A 1 85 ? -8.624 10.855 15.565 1.00 96.75 85 ALA A N 1
ATOM 636 C CA . ALA A 1 85 ? -8.258 11.723 16.685 1.00 96.75 85 ALA A CA 1
ATOM 637 C C . ALA A 1 85 ? -9.118 13.000 16.759 1.00 96.75 85 ALA A C 1
ATOM 639 O O . ALA A 1 85 ? -9.395 13.498 17.846 1.00 96.75 85 ALA A O 1
ATOM 640 N N . ALA A 1 86 ? -9.568 13.513 15.613 1.00 97.31 86 ALA A N 1
ATOM 641 C CA . ALA A 1 86 ? -10.466 14.660 15.527 1.00 97.31 86 ALA A CA 1
ATOM 642 C C . ALA A 1 86 ? -11.948 14.312 15.785 1.00 97.31 86 ALA A C 1
ATOM 644 O O . ALA A 1 86 ? -12.790 15.210 15.729 1.00 97.31 86 ALA A O 1
ATOM 645 N N . GLY A 1 87 ? -12.284 13.042 16.043 1.00 92.12 87 GLY A N 1
ATOM 646 C CA . GLY A 1 87 ? -13.661 12.587 16.261 1.00 92.12 87 GLY A CA 1
ATOM 647 C C . GLY A 1 87 ? -14.523 12.588 14.995 1.00 92.12 87 GLY A C 1
ATOM 648 O O . GLY A 1 87 ? -15.733 12.797 15.082 1.00 92.12 87 GLY A O 1
ATOM 649 N N . ARG A 1 88 ? -13.904 12.407 13.824 1.00 58.06 88 ARG A N 1
ATOM 650 C CA . ARG A 1 88 ? -14.559 12.321 12.510 1.00 58.06 88 ARG A CA 1
ATOM 651 C C . ARG A 1 88 ? -14.176 11.033 11.796 1.00 58.06 88 ARG A C 1
ATOM 653 O O . ARG A 1 88 ? -15.036 10.525 11.051 1.00 58.06 88 ARG A O 1
#

Radius of gyration: 25.58 Å; chains: 1; bounding box: 58×27×79 Å

Foldseek 3Di:
DDDDDDDDDPDDPPPDPPPPPPDDPDDPDDWDKDWPDPQQTWIATPVRPGTWGHHDPPDPDDTHHPVVVVVVVVVVVVVVVVCVVVVD

Sequence (88 aa):
MLLSRPQAAASRPRRGEEHSMTRI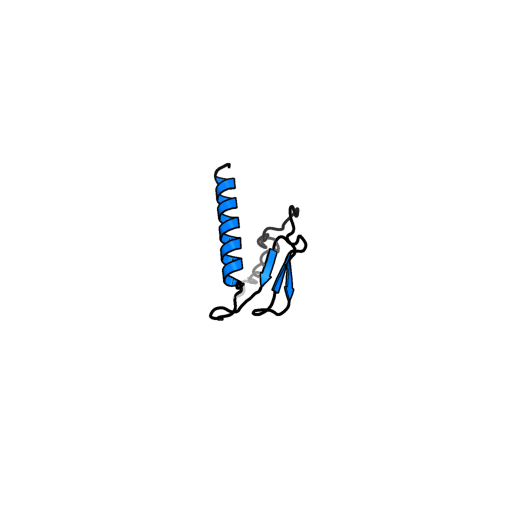EKVLYTGRVHTTGGRDGATRSDDGRLDLQLSPPGSAQPGVNPEQLFAAGWSACFIGAMRLAAGR

Secondary structure (DSSP, 8-state):
----------PPPPTT--------SS------EEEESGGGSEEEETTSS-EEEB--TT-SSS-B-HHHHHHHHHHHHHHHHHHHHTT-